Protein AF-A0A1W9TMU2-F1 (afdb_monomer)

pLDDT: mean 89.93, std 14.54, range [28.91, 98.44]

Solvent-accessible surface area (backbone atoms only — not comparable to full-atom values): 7957 Å² total; per-residue (Å²): 131,85,80,81,81,82,83,82,84,51,67,64,59,52,38,50,50,49,39,50,51,53,52,52,53,51,52,53,57,48,41,75,75,45,75,82,67,88,54,62,64,60,50,39,75,73,44,52,55,61,49,29,52,52,39,16,55,74,58,38,66,86,50,68,71,58,38,54,51,50,43,73,77,45,36,71,60,17,49,50,32,28,57,73,68,62,82,70,87,71,86,53,96,55,37,72,49,53,17,47,24,35,33,41,29,48,57,32,50,56,48,51,54,51,52,42,52,55,50,52,54,53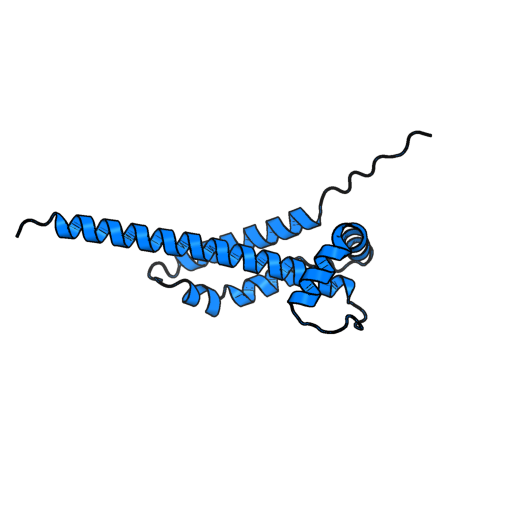,53,52,55,52,51,52,54,53,51,56,55,56,74,67,59,85,128

Nearest PDB structures (foldseek):
  6zdw-assembly1_AAA  TM=2.358E-01  e=2.771E+00  Mucor lusitanicus
  8bcy-assembly1_B  TM=2.850E-01  e=6.564E+00  Bos taurus
  8tsb-assembly1_B  TM=2.126E-01  e=6.219E+00  Homo sapiens

Structure (mmCIF, N/CA/C/O backbone):
data_AF-A0A1W9TMU2-F1
#
_entry.id   AF-A0A1W9TMU2-F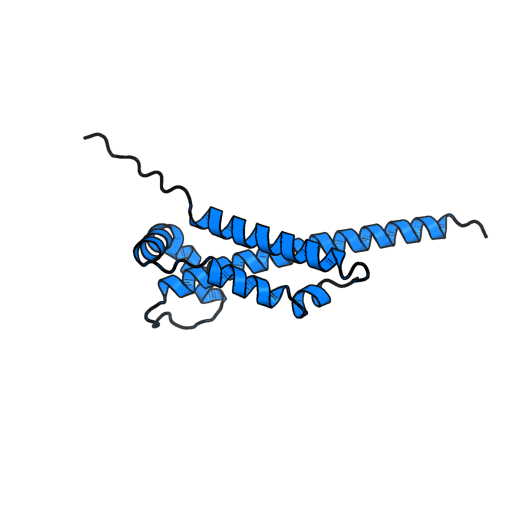1
#
loop_
_atom_site.group_PDB
_atom_site.id
_atom_site.type_symbol
_atom_site.label_atom_id
_atom_site.label_alt_id
_atom_site.label_comp_id
_atom_site.label_asym_id
_atom_site.label_entity_id
_atom_site.label_seq_id
_atom_site.pdbx_PDB_ins_code
_atom_site.Cartn_x
_atom_site.Cartn_y
_atom_site.Cartn_z
_atom_site.occupancy
_atom_site.B_iso_or_equiv
_atom_site.auth_seq_id
_atom_site.auth_comp_id
_atom_site.auth_asym_id
_atom_site.auth_atom_id
_atom_site.pdbx_PDB_model_num
ATOM 1 N N . MET A 1 1 ? -17.664 27.106 30.951 1.00 35.00 1 MET A N 1
ATOM 2 C CA . MET A 1 1 ? -16.742 25.973 30.725 1.00 35.00 1 MET A CA 1
ATOM 3 C C . MET A 1 1 ? -16.199 26.105 29.322 1.00 35.00 1 MET A C 1
ATOM 5 O O . MET A 1 1 ? -16.986 26.082 28.386 1.00 35.00 1 MET A O 1
ATOM 9 N N . ILE A 1 2 ? -14.893 26.310 29.179 1.00 28.91 2 ILE A N 1
ATOM 10 C CA . ILE A 1 2 ? -14.242 26.232 27.871 1.00 28.91 2 ILE A CA 1
ATOM 11 C C . ILE A 1 2 ? -14.212 24.746 27.510 1.00 28.91 2 ILE A C 1
ATOM 13 O O . ILE A 1 2 ? -13.680 23.943 28.279 1.00 28.91 2 ILE A O 1
ATOM 17 N N . LYS A 1 3 ? -14.864 24.369 26.403 1.00 36.00 3 LYS A N 1
ATOM 18 C CA . LYS A 1 3 ? -14.739 23.021 25.842 1.00 36.00 3 LYS A CA 1
ATOM 19 C C . LYS A 1 3 ? -13.261 22.817 25.507 1.00 36.00 3 LYS A C 1
ATOM 21 O O . LYS A 1 3 ? -12.678 23.656 24.828 1.00 36.00 3 LYS A O 1
ATOM 26 N N . ARG A 1 4 ? -12.649 21.749 26.017 1.00 30.16 4 ARG A N 1
ATOM 27 C CA . ARG A 1 4 ? -11.323 21.332 25.551 1.00 30.16 4 ARG A CA 1
ATOM 28 C C . ARG A 1 4 ? -11.482 20.841 24.111 1.00 30.16 4 ARG A C 1
ATOM 30 O O . ARG A 1 4 ? -12.329 19.988 23.864 1.00 30.16 4 ARG A O 1
ATOM 37 N N . GLN A 1 5 ? -10.724 21.422 23.191 1.00 46.38 5 GLN A N 1
ATOM 38 C CA . GLN A 1 5 ? -10.582 20.943 21.821 1.00 46.38 5 GLN A CA 1
ATOM 39 C C . GLN A 1 5 ? -9.635 19.742 21.878 1.00 46.38 5 GLN A C 1
ATOM 41 O O . GLN A 1 5 ? -8.544 19.860 22.433 1.00 46.38 5 GLN A O 1
ATOM 46 N N . ILE A 1 6 ? -10.095 18.574 21.436 1.00 39.72 6 ILE A N 1
ATOM 47 C CA . ILE A 1 6 ? -9.216 17.419 21.270 1.00 39.72 6 ILE A CA 1
ATOM 48 C C . ILE A 1 6 ? -8.654 17.530 19.855 1.00 39.72 6 ILE A C 1
ATOM 50 O O . ILE A 1 6 ? -9.419 17.471 18.897 1.00 39.72 6 ILE A O 1
ATOM 54 N N . GLU A 1 7 ? -7.347 17.735 19.736 1.00 47.41 7 GLU A N 1
ATOM 55 C CA . GLU A 1 7 ? -6.604 17.523 18.493 1.00 47.41 7 GLU A CA 1
ATOM 56 C C . GLU A 1 7 ? -6.037 16.104 18.587 1.00 47.41 7 GLU A C 1
ATOM 58 O O . GLU A 1 7 ? -5.082 15.849 19.318 1.00 47.41 7 GLU A O 1
ATOM 63 N N . ILE A 1 8 ? -6.736 15.150 17.969 1.00 49.91 8 ILE A N 1
ATOM 64 C CA . ILE A 1 8 ? -6.265 13.773 17.799 1.00 49.91 8 ILE A CA 1
ATOM 65 C C . ILE A 1 8 ? -5.472 13.795 16.496 1.00 49.91 8 ILE A C 1
ATOM 67 O O . ILE A 1 8 ? -6.044 13.595 15.431 1.00 49.91 8 ILE A O 1
ATOM 71 N N . GLU A 1 9 ? -4.200 14.178 16.549 1.00 48.25 9 GLU A N 1
ATOM 72 C CA . GLU A 1 9 ? -3.340 14.170 15.363 1.00 48.25 9 GLU A CA 1
ATOM 73 C C . GLU A 1 9 ? -3.006 12.713 14.989 1.00 48.25 9 GLU A C 1
ATOM 75 O O . GLU A 1 9 ? -2.040 12.127 15.459 1.00 48.25 9 GLU A O 1
ATOM 80 N N . ASP A 1 10 ? -3.924 12.108 14.237 1.00 53.78 10 ASP A N 1
ATOM 81 C CA . ASP A 1 10 ? -3.679 11.312 13.032 1.00 53.78 10 ASP A CA 1
ATOM 82 C C . ASP A 1 10 ? -2.613 10.196 13.054 1.00 53.78 10 ASP A C 1
ATOM 84 O O . ASP A 1 10 ? -1.843 10.033 12.105 1.00 53.78 10 ASP A O 1
ATOM 88 N N . ASP A 1 11 ? -2.629 9.327 14.071 1.00 79.00 11 ASP A N 1
ATOM 89 C CA . ASP A 1 11 ? -1.781 8.124 14.052 1.00 79.00 11 ASP A CA 1
ATOM 90 C C . ASP A 1 11 ? -2.116 7.184 12.878 1.00 79.00 11 ASP A C 1
ATOM 92 O O . ASP A 1 11 ? -1.256 6.421 12.445 1.00 79.00 11 ASP A O 1
ATOM 96 N N . LEU A 1 12 ? -3.328 7.265 12.313 1.00 89.69 12 LEU A N 1
ATOM 97 C CA . LEU A 1 12 ? -3.684 6.543 11.092 1.00 89.69 12 LEU A CA 1
ATOM 98 C C . LEU A 1 12 ? -2.906 7.045 9.872 1.00 89.69 12 LEU A C 1
ATOM 100 O O . LEU A 1 12 ? -2.366 6.234 9.123 1.00 89.69 12 LEU A O 1
ATOM 104 N N . GLN A 1 13 ? -2.855 8.362 9.649 1.00 91.06 13 GLN A N 1
ATOM 105 C CA . GLN A 1 13 ? -2.173 8.917 8.475 1.00 91.06 13 GLN A CA 1
ATOM 106 C C . GLN A 1 13 ? -0.668 8.700 8.551 1.00 91.06 13 GLN A C 1
ATOM 108 O O . GLN A 1 13 ? -0.054 8.382 7.533 1.00 91.06 13 GLN A O 1
ATOM 113 N N . ASP A 1 14 ? -0.086 8.797 9.747 1.00 90.25 14 ASP A N 1
ATOM 114 C CA . ASP A 1 14 ? 1.320 8.458 9.954 1.00 90.25 14 ASP A CA 1
ATOM 115 C C . ASP A 1 14 ? 1.583 6.974 9.659 1.00 90.25 14 ASP A C 1
ATOM 117 O O . ASP A 1 14 ? 2.499 6.667 8.900 1.00 90.25 14 ASP A O 1
ATOM 121 N N . ARG A 1 15 ? 0.721 6.053 10.121 1.00 92.75 15 ARG A N 1
ATOM 122 C CA . ARG A 1 15 ? 0.824 4.620 9.774 1.00 92.75 15 ARG A CA 1
ATOM 123 C C . ARG A 1 15 ? 0.755 4.378 8.268 1.00 92.75 15 ARG A C 1
ATOM 125 O O . ARG A 1 15 ? 1.585 3.655 7.729 1.00 92.75 15 ARG A O 1
ATOM 132 N N . ILE A 1 16 ? -0.205 4.989 7.570 1.00 95.69 16 ILE A N 1
ATOM 133 C CA . ILE A 1 16 ? -0.320 4.861 6.106 1.00 95.69 16 ILE A CA 1
ATOM 134 C C . ILE A 1 16 ? 0.945 5.394 5.431 1.00 95.69 16 ILE A C 1
ATOM 136 O O . ILE A 1 16 ? 1.471 4.780 4.503 1.00 95.69 16 ILE A O 1
ATOM 140 N N . LYS A 1 17 ? 1.432 6.552 5.877 1.00 94.62 17 LYS A N 1
ATOM 141 C CA . LYS A 1 17 ? 2.629 7.180 5.328 1.00 94.62 17 LYS A CA 1
ATOM 142 C C . LYS A 1 17 ? 3.861 6.303 5.524 1.00 94.62 17 LYS A C 1
ATOM 144 O O . LYS A 1 17 ? 4.649 6.196 4.586 1.00 94.62 17 LYS A O 1
ATOM 149 N N . ASP A 1 18 ? 4.004 5.674 6.684 1.00 91.12 18 ASP A N 1
ATOM 150 C CA . ASP A 1 18 ? 5.102 4.758 6.981 1.00 91.12 18 ASP A CA 1
ATOM 151 C C . ASP A 1 18 ? 5.031 3.513 6.083 1.00 91.12 18 ASP A C 1
ATOM 153 O O . ASP A 1 18 ? 6.012 3.214 5.402 1.00 91.12 18 ASP A O 1
ATOM 157 N N . VAL A 1 19 ? 3.851 2.887 5.934 1.00 95.38 19 VAL A N 1
ATOM 158 C CA . VAL A 1 19 ? 3.633 1.777 4.978 1.00 95.38 19 VAL A CA 1
ATOM 159 C C . VAL A 1 19 ? 4.062 2.178 3.564 1.00 95.38 19 VAL A C 1
ATOM 161 O O . VAL A 1 19 ? 4.836 1.469 2.920 1.00 95.38 19 VAL A O 1
ATOM 164 N N . LYS A 1 20 ? 3.608 3.338 3.071 1.00 97.69 20 LYS A N 1
ATOM 165 C CA . LYS A 1 20 ? 3.970 3.819 1.727 1.00 97.69 20 LYS A CA 1
ATOM 166 C C . LYS A 1 20 ? 5.466 4.105 1.608 1.00 97.69 20 LYS A C 1
ATOM 168 O O . LYS A 1 20 ? 6.083 3.782 0.594 1.00 97.69 20 LYS A O 1
ATOM 173 N N . TYR A 1 21 ? 6.064 4.719 2.625 1.00 96.62 21 TYR A N 1
ATOM 174 C CA . TYR A 1 21 ? 7.484 5.040 2.622 1.00 96.62 21 TYR A CA 1
ATOM 175 C C . TYR A 1 21 ? 8.340 3.773 2.566 1.00 96.62 21 TYR A C 1
ATOM 177 O O . TYR A 1 21 ? 9.213 3.673 1.703 1.00 96.62 21 TYR A O 1
ATOM 185 N N . GLU A 1 22 ? 8.064 2.798 3.430 1.00 96.56 22 GLU A N 1
ATOM 186 C CA . GLU A 1 22 ? 8.810 1.542 3.485 1.00 96.56 22 GLU A CA 1
ATOM 187 C C . GLU A 1 22 ? 8.619 0.704 2.218 1.00 96.56 22 GLU A C 1
ATOM 189 O O . GLU A 1 22 ? 9.602 0.185 1.684 1.00 96.56 22 GLU A O 1
ATOM 194 N N . LEU A 1 23 ? 7.401 0.656 1.663 1.00 97.69 23 LEU A N 1
ATOM 195 C CA . LEU A 1 23 ? 7.140 -0.020 0.390 1.00 97.69 23 LEU A CA 1
ATOM 196 C C . LEU A 1 23 ? 7.947 0.600 -0.758 1.00 97.69 23 LEU A C 1
ATOM 198 O O . LEU A 1 23 ? 8.587 -0.104 -1.538 1.00 97.69 23 LEU A O 1
ATOM 202 N N . LYS A 1 24 ? 7.974 1.935 -0.835 1.00 97.88 24 LYS A N 1
ATOM 203 C CA . LYS A 1 24 ? 8.749 2.669 -1.843 1.00 97.88 24 LYS A CA 1
ATOM 204 C C . LYS A 1 24 ? 10.251 2.409 -1.700 1.00 97.88 24 LYS A C 1
ATOM 206 O O . LYS A 1 24 ? 10.925 2.178 -2.702 1.00 97.88 24 LYS A O 1
ATOM 211 N N . GLU A 1 25 ? 10.795 2.456 -0.483 1.00 98.06 25 GLU A N 1
ATOM 212 C CA . GLU A 1 25 ? 12.219 2.168 -0.258 1.00 98.06 25 GLU A CA 1
ATOM 213 C C . GLU A 1 25 ? 12.558 0.712 -0.618 1.00 98.06 25 GLU A C 1
ATOM 215 O O . GLU A 1 25 ? 13.577 0.466 -1.266 1.00 98.06 25 GLU A O 1
ATOM 220 N N . ASN A 1 26 ? 11.681 -0.243 -0.287 1.00 97.50 26 ASN A N 1
ATOM 221 C CA . ASN A 1 26 ? 11.827 -1.641 -0.690 1.00 97.50 26 ASN A CA 1
ATOM 222 C C . ASN A 1 26 ? 11.873 -1.790 -2.221 1.00 97.50 26 ASN A C 1
ATOM 224 O O . ASN A 1 26 ? 12.795 -2.418 -2.747 1.00 97.50 26 ASN A O 1
ATOM 228 N N . PHE A 1 27 ? 10.940 -1.159 -2.937 1.00 97.31 27 PHE A N 1
ATOM 229 C CA . PHE A 1 27 ? 10.903 -1.194 -4.397 1.00 97.31 27 PHE A CA 1
ATOM 230 C C . PHE A 1 27 ? 12.164 -0.580 -5.027 1.00 97.31 27 PHE A C 1
ATOM 232 O O . PHE A 1 27 ? 12.772 -1.174 -5.919 1.00 97.31 27 PHE A O 1
ATOM 239 N N . ILE A 1 28 ? 12.631 0.566 -4.519 1.00 96.69 28 ILE A N 1
ATOM 240 C CA . ILE A 1 28 ? 13.879 1.200 -4.977 1.00 96.69 28 ILE A CA 1
ATOM 241 C C . ILE A 1 28 ? 15.080 0.265 -4.775 1.00 96.69 28 ILE A C 1
ATOM 243 O O . ILE A 1 28 ? 15.918 0.122 -5.669 1.00 96.69 28 ILE A O 1
ATOM 247 N N . GLU A 1 29 ? 15.191 -0.375 -3.611 1.00 96.75 29 GLU A N 1
ATOM 248 C CA . GLU A 1 29 ? 16.268 -1.330 -3.332 1.00 96.75 29 GLU A CA 1
ATOM 249 C C . GLU A 1 29 ? 16.193 -2.577 -4.219 1.00 96.75 29 GLU A C 1
ATOM 251 O O . GLU A 1 29 ? 17.235 -3.116 -4.610 1.00 96.75 29 GLU A O 1
ATOM 256 N N . TYR A 1 30 ? 14.986 -3.016 -4.579 1.00 96.44 30 TYR A N 1
ATOM 257 C CA . TYR A 1 30 ? 14.787 -4.099 -5.534 1.00 96.44 30 TYR A CA 1
ATOM 258 C C . TYR A 1 30 ? 15.278 -3.709 -6.934 1.00 96.44 30 TYR A C 1
ATOM 260 O O . TYR A 1 30 ? 16.074 -4.443 -7.524 1.00 9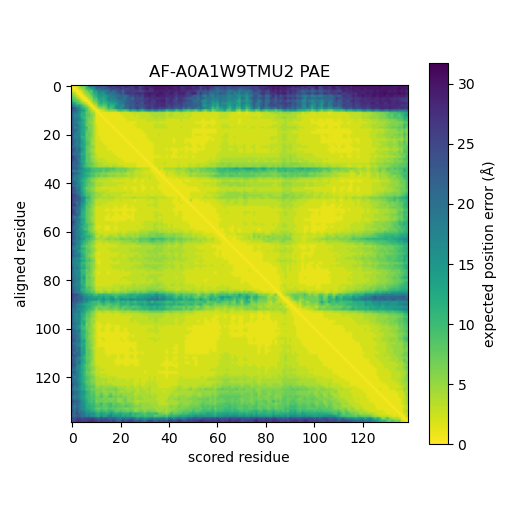6.44 30 TYR A O 1
ATOM 268 N N . LEU A 1 31 ? 14.891 -2.530 -7.436 1.00 95.00 31 LEU A N 1
ATOM 269 C CA . LEU A 1 31 ? 15.314 -2.024 -8.749 1.00 95.00 31 LEU A CA 1
ATOM 270 C C . LEU A 1 31 ? 16.835 -1.877 -8.859 1.00 95.00 31 LEU A C 1
ATOM 272 O O . LEU A 1 31 ? 17.425 -2.239 -9.873 1.00 95.00 31 LEU A O 1
ATOM 276 N N . LYS A 1 32 ? 17.505 -1.408 -7.799 1.00 95.31 32 LYS A N 1
ATOM 277 C CA . LYS A 1 32 ? 18.977 -1.300 -7.776 1.00 95.31 32 LYS A CA 1
ATOM 278 C C . LYS A 1 32 ? 19.681 -2.645 -7.972 1.00 95.31 32 LYS A C 1
ATOM 280 O O . LYS A 1 32 ? 20.805 -2.672 -8.470 1.00 95.31 32 LYS A O 1
ATOM 285 N N . LYS A 1 33 ? 19.060 -3.746 -7.540 1.00 96.25 33 LYS A N 1
ATOM 286 C CA . LYS A 1 33 ? 19.620 -5.105 -7.618 1.00 96.25 33 LYS A CA 1
ATOM 287 C C . LYS A 1 33 ? 19.189 -5.853 -8.878 1.00 96.25 33 LYS A C 1
ATOM 289 O O . LYS A 1 33 ? 19.890 -6.776 -9.278 1.00 96.25 33 LYS A O 1
ATOM 294 N N . ASN A 1 34 ? 18.081 -5.439 -9.490 1.00 94.62 34 ASN A N 1
ATOM 295 C CA . ASN A 1 34 ? 17.467 -6.072 -10.654 1.00 94.62 34 ASN A CA 1
ATOM 296 C C . ASN A 1 34 ? 17.165 -4.999 -11.716 1.00 94.62 34 ASN A C 1
ATOM 298 O O . ASN A 1 34 ? 16.015 -4.730 -12.047 1.00 94.62 34 ASN A O 1
ATOM 302 N N . ALA A 1 35 ? 18.205 -4.316 -12.199 1.00 87.81 35 ALA A N 1
ATOM 303 C CA . ALA A 1 35 ? 18.056 -3.161 -13.092 1.00 87.81 35 ALA A CA 1
ATOM 304 C C . ALA A 1 35 ? 17.542 -3.519 -14.502 1.00 87.81 35 ALA A C 1
ATOM 306 O O . ALA A 1 35 ? 17.232 -2.630 -15.288 1.00 87.81 35 ALA A O 1
ATOM 307 N N . ASP A 1 36 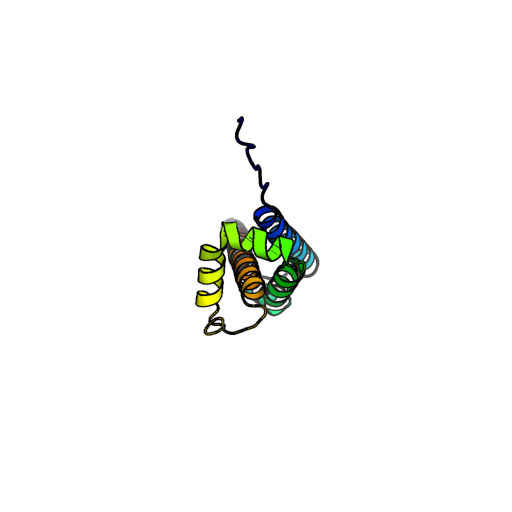? 17.496 -4.807 -14.833 1.00 89.88 36 ASP A N 1
ATOM 308 C CA . ASP A 1 36 ? 17.053 -5.364 -16.108 1.00 89.88 36 ASP A CA 1
ATOM 309 C C . ASP A 1 36 ? 15.587 -5.818 -16.105 1.00 89.88 36 ASP A C 1
ATOM 311 O O . ASP A 1 36 ? 15.110 -6.329 -17.122 1.00 89.88 36 ASP A O 1
ATOM 315 N N . ILE A 1 37 ? 14.856 -5.633 -14.998 1.00 93.44 37 ILE A N 1
ATOM 316 C CA . ILE A 1 37 ? 13.425 -5.937 -14.994 1.00 93.44 37 ILE A CA 1
ATOM 317 C C . ILE A 1 37 ? 12.688 -5.027 -15.977 1.00 93.44 37 ILE A C 1
ATOM 319 O O . ILE A 1 37 ? 12.967 -3.836 -16.101 1.00 93.44 37 ILE A O 1
ATOM 323 N N . THR A 1 38 ? 11.728 -5.613 -16.679 1.00 93.12 38 THR A N 1
ATOM 324 C CA . THR A 1 38 ? 10.908 -4.934 -17.696 1.00 93.12 38 THR A CA 1
ATOM 325 C C . THR A 1 38 ? 9.418 -5.081 -17.427 1.00 93.12 38 THR A C 1
ATOM 327 O O . THR A 1 38 ? 8.606 -4.529 -18.160 1.00 93.12 38 THR A O 1
ATOM 330 N N . ASP A 1 39 ? 9.075 -5.812 -16.371 1.00 94.88 39 ASP A N 1
ATOM 331 C CA . ASP A 1 39 ? 7.718 -6.155 -15.988 1.00 94.88 39 ASP A CA 1
ATOM 332 C C . ASP A 1 39 ? 7.597 -6.015 -14.469 1.00 94.88 39 ASP A C 1
ATOM 334 O O . ASP A 1 39 ? 8.407 -6.572 -13.715 1.00 94.88 39 ASP A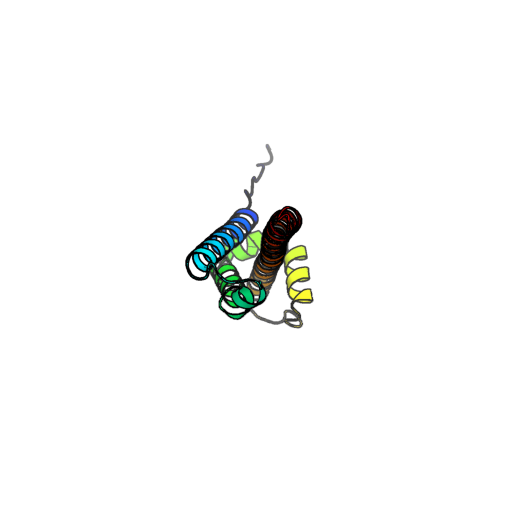 O 1
ATOM 338 N N . PHE A 1 40 ? 6.611 -5.236 -14.029 1.00 95.94 40 PHE A N 1
ATOM 339 C CA . PHE A 1 40 ? 6.355 -4.989 -12.618 1.00 95.94 40 PHE A CA 1
ATOM 340 C C . PHE A 1 40 ? 5.898 -6.257 -11.886 1.00 95.94 40 PHE A C 1
ATOM 342 O O . PHE A 1 40 ? 6.231 -6.433 -10.710 1.00 95.94 40 PHE A O 1
ATOM 349 N N . ASP A 1 41 ? 5.233 -7.187 -12.582 1.00 96.31 41 ASP A N 1
ATOM 350 C CA . ASP A 1 41 ? 4.744 -8.438 -11.993 1.00 96.31 41 ASP A CA 1
ATOM 351 C C . ASP A 1 41 ? 5.879 -9.276 -11.391 1.00 96.31 41 ASP A C 1
ATOM 353 O O . ASP A 1 41 ? 5.678 -10.008 -10.419 1.00 96.31 41 ASP A O 1
ATOM 357 N N . ILE A 1 42 ? 7.102 -9.132 -11.913 1.00 96.31 42 ILE A N 1
ATOM 358 C CA . ILE A 1 42 ? 8.293 -9.789 -11.365 1.00 96.31 42 ILE A CA 1
ATOM 359 C C . ILE A 1 42 ? 8.565 -9.300 -9.937 1.00 96.31 42 ILE A C 1
ATOM 361 O O . ILE A 1 42 ? 8.821 -10.114 -9.048 1.00 96.31 42 ILE A O 1
ATOM 365 N N . TYR A 1 43 ? 8.489 -7.987 -9.695 1.00 96.50 43 TYR A N 1
ATOM 366 C CA . TYR A 1 43 ? 8.623 -7.427 -8.350 1.00 96.50 43 TYR A CA 1
ATOM 367 C C . TYR A 1 43 ? 7.438 -7.826 -7.470 1.00 96.50 43 TYR A C 1
ATOM 369 O O . TYR A 1 43 ? 7.648 -8.292 -6.346 1.00 96.50 43 TYR A O 1
ATOM 377 N N . TYR A 1 44 ? 6.214 -7.693 -7.990 1.00 96.19 44 TYR A N 1
ATOM 378 C CA . TYR A 1 44 ? 4.988 -8.022 -7.265 1.00 96.19 44 TYR A CA 1
ATOM 379 C C . TYR A 1 44 ? 5.020 -9.451 -6.706 1.00 96.19 44 TYR A C 1
ATOM 381 O O . TYR A 1 44 ? 4.811 -9.652 -5.509 1.00 96.19 44 TYR A O 1
ATOM 389 N N . GLN A 1 45 ? 5.350 -10.434 -7.551 1.00 95.88 45 GLN A N 1
ATOM 390 C CA . GLN A 1 45 ? 5.396 -11.851 -7.180 1.00 95.88 45 GLN A CA 1
ATOM 391 C C . GLN A 1 45 ? 6.606 -12.214 -6.319 1.00 95.88 45 GLN A C 1
ATOM 393 O O . GLN A 1 45 ? 6.530 -13.143 -5.519 1.00 95.88 45 GLN A O 1
ATOM 398 N N . ALA A 1 46 ? 7.740 -11.532 -6.503 1.00 94.38 46 ALA A N 1
ATOM 399 C CA . ALA A 1 46 ? 8.949 -11.845 -5.753 1.00 94.38 46 ALA A CA 1
ATOM 400 C C . ALA A 1 46 ? 8.912 -11.298 -4.323 1.00 94.38 46 ALA A C 1
ATOM 402 O O . ALA A 1 46 ? 9.467 -11.936 -3.429 1.00 94.38 46 ALA A O 1
ATOM 403 N N . GLN A 1 47 ? 8.367 -10.090 -4.132 1.00 94.25 47 GLN A N 1
ATOM 404 C CA . GLN A 1 47 ? 8.413 -9.374 -2.851 1.00 94.25 47 GLN A CA 1
ATOM 405 C C . GLN A 1 47 ? 7.219 -8.443 -2.619 1.00 94.25 47 GLN A C 1
ATOM 407 O O . GLN A 1 47 ? 6.766 -8.348 -1.484 1.00 94.25 47 GLN A O 1
ATOM 412 N N . GLY A 1 48 ? 6.723 -7.752 -3.654 1.00 93.62 48 GLY A N 1
ATOM 413 C CA . GLY A 1 48 ? 5.778 -6.636 -3.522 1.00 93.62 48 GLY A CA 1
ATOM 414 C C . GLY A 1 48 ? 4.463 -6.980 -2.813 1.00 93.62 48 GLY A C 1
ATOM 415 O O . GLY A 1 48 ? 3.981 -6.190 -2.006 1.00 93.62 48 GLY A O 1
ATOM 416 N N . CYS A 1 49 ? 3.895 -8.160 -3.066 1.00 95.19 49 CYS A N 1
ATOM 417 C CA . CYS A 1 49 ? 2.669 -8.596 -2.393 1.00 95.19 49 CYS A CA 1
ATOM 418 C C . CYS A 1 49 ? 2.903 -8.901 -0.902 1.00 95.19 49 CYS A C 1
ATOM 420 O O . CYS A 1 49 ? 2.214 -8.365 -0.033 1.00 95.19 49 CYS A O 1
ATOM 422 N N . ASP A 1 50 ? 3.917 -9.714 -0.602 1.00 96.12 50 ASP A N 1
ATOM 423 C CA . ASP A 1 50 ? 4.215 -10.145 0.766 1.00 96.12 50 ASP A CA 1
ATOM 424 C C . ASP A 1 50 ? 4.608 -8.957 1.653 1.00 96.12 50 ASP A C 1
ATOM 426 O O . ASP A 1 50 ? 4.121 -8.830 2.777 1.00 96.12 50 ASP A O 1
ATOM 430 N N . ILE A 1 51 ? 5.420 -8.031 1.128 1.00 96.38 51 ILE A N 1
ATOM 431 C CA . ILE A 1 51 ? 5.860 -6.858 1.889 1.00 96.38 51 ILE A CA 1
ATOM 432 C C . ILE A 1 51 ? 4.690 -5.930 2.242 1.00 96.38 51 ILE A C 1
ATOM 434 O O . ILE A 1 51 ? 4.690 -5.356 3.325 1.00 96.38 51 ILE A O 1
ATOM 438 N N . VAL A 1 52 ? 3.657 -5.806 1.395 1.00 97.69 52 VAL A N 1
ATOM 439 C CA . VAL A 1 52 ? 2.454 -5.025 1.740 1.00 97.69 52 VAL A CA 1
ATOM 440 C C . VAL A 1 52 ? 1.772 -5.613 2.971 1.00 97.69 52 VAL A C 1
ATOM 442 O O . VAL A 1 52 ? 1.429 -4.873 3.894 1.00 97.69 52 VAL A O 1
ATOM 445 N N . HIS A 1 53 ? 1.616 -6.936 3.020 1.00 96.88 53 HIS A N 1
ATOM 446 C CA . HIS A 1 53 ? 1.014 -7.602 4.170 1.00 96.88 53 HIS A CA 1
ATOM 447 C C . HIS A 1 53 ? 1.874 -7.473 5.434 1.00 96.88 53 HIS A C 1
ATOM 449 O O . HIS A 1 53 ? 1.326 -7.202 6.502 1.00 96.88 53 HIS A O 1
ATOM 455 N N . GLU A 1 54 ? 3.199 -7.614 5.329 1.00 97.19 54 GLU A N 1
ATOM 456 C CA . GLU A 1 54 ? 4.125 -7.438 6.459 1.00 97.19 54 GLU A CA 1
ATOM 457 C C . GLU A 1 54 ? 4.094 -6.006 7.016 1.00 97.19 54 GLU A C 1
ATOM 459 O O . GLU A 1 54 ? 4.046 -5.790 8.233 1.00 97.19 54 GLU A O 1
ATOM 464 N N . LEU A 1 55 ? 4.079 -5.008 6.131 1.00 95.75 55 LEU A N 1
ATOM 465 C CA . LEU A 1 55 ? 4.002 -3.602 6.519 1.00 95.75 55 LEU A CA 1
ATOM 466 C C . LEU A 1 55 ? 2.646 -3.271 7.151 1.00 95.75 55 LEU A C 1
ATOM 468 O O . LEU A 1 55 ? 2.602 -2.602 8.183 1.00 95.75 55 LEU A O 1
ATOM 472 N N . ALA A 1 56 ? 1.544 -3.774 6.593 1.00 96.25 56 ALA A N 1
ATOM 473 C CA . ALA A 1 56 ? 0.216 -3.589 7.172 1.00 96.25 56 ALA A CA 1
ATOM 474 C C . ALA A 1 56 ? 0.091 -4.233 8.563 1.00 96.25 56 ALA A C 1
ATOM 476 O O . ALA A 1 56 ? -0.427 -3.601 9.485 1.00 96.25 56 ALA A O 1
ATOM 477 N N . ASP A 1 57 ? 0.599 -5.455 8.745 1.00 94.00 57 ASP A N 1
ATOM 478 C CA . ASP A 1 57 ? 0.580 -6.154 10.037 1.00 94.00 57 ASP A CA 1
ATOM 479 C C . ASP A 1 57 ? 1.409 -5.404 11.088 1.00 94.00 57 ASP A C 1
ATOM 481 O O . ASP A 1 57 ? 0.907 -5.054 12.156 1.00 94.00 57 ASP A O 1
ATOM 485 N N . SER A 1 58 ? 2.650 -5.038 10.751 1.00 92.50 58 SER A N 1
ATOM 486 C CA . SER A 1 58 ? 3.530 -4.281 11.654 1.00 92.50 58 SER A CA 1
ATOM 487 C C . SER A 1 58 ? 3.000 -2.883 12.002 1.00 92.50 58 SER A C 1
ATOM 489 O O . SER A 1 58 ? 3.246 -2.375 13.102 1.00 92.50 58 SER A O 1
ATOM 491 N N . SER A 1 59 ? 2.227 -2.280 11.097 1.00 93.50 59 SER A N 1
ATOM 492 C CA . SER A 1 59 ? 1.603 -0.969 11.283 1.00 93.50 59 SER A CA 1
ATOM 493 C C . SER A 1 59 ? 0.249 -1.046 11.986 1.00 93.50 59 SER A C 1
ATOM 495 O O . SER A 1 59 ? -0.280 -0.013 12.408 1.00 93.50 59 SER A O 1
ATOM 497 N N . THR A 1 60 ? -0.312 -2.241 12.171 1.00 93.88 60 THR A N 1
ATOM 498 C CA . THR A 1 60 ? -1.569 -2.437 12.892 1.00 93.88 60 THR A CA 1
ATOM 499 C C . THR A 1 60 ? -1.332 -2.291 14.403 1.00 93.88 60 THR A C 1
ATOM 501 O O . THR A 1 60 ? -0.446 -2.928 14.976 1.00 93.88 60 THR A O 1
ATOM 504 N N . PRO A 1 61 ? -2.099 -1.444 15.111 1.00 91.88 61 PRO A N 1
ATOM 505 C CA . PRO A 1 61 ? -1.934 -1.255 16.548 1.00 91.88 61 PRO A CA 1
ATOM 506 C C . PRO A 1 61 ? -2.260 -2.535 17.330 1.00 91.88 61 PRO A C 1
ATOM 508 O O . PRO A 1 61 ? -3.230 -3.229 17.040 1.00 91.88 61 PRO A O 1
ATOM 511 N N . ILE A 1 62 ? -1.484 -2.802 18.384 1.00 89.00 62 ILE A N 1
ATOM 512 C CA 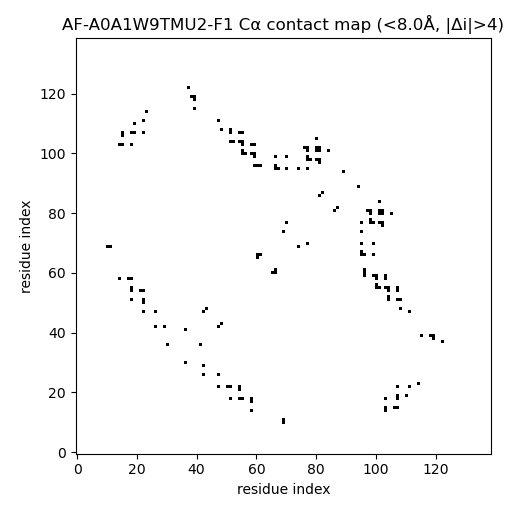. ILE A 1 62 ? -1.686 -3.953 19.288 1.00 89.00 62 ILE A CA 1
ATOM 513 C C . ILE A 1 62 ? -2.276 -3.567 20.651 1.00 89.00 62 ILE A C 1
ATOM 515 O O . ILE A 1 62 ? -2.695 -4.429 21.421 1.00 89.00 62 ILE A O 1
ATOM 519 N N . TYR A 1 63 ? -2.283 -2.275 20.989 1.00 87.31 63 TYR A N 1
ATOM 520 C CA . TYR A 1 63 ? -2.803 -1.797 22.267 1.00 87.31 63 TYR A CA 1
ATOM 521 C C . TYR A 1 63 ? -4.267 -1.377 22.126 1.00 87.31 63 TYR A C 1
ATOM 523 O O . TYR A 1 63 ? -4.595 -0.536 21.288 1.00 87.31 63 TYR A O 1
ATOM 531 N N . ASN A 1 64 ? -5.132 -1.923 22.987 1.00 87.06 64 ASN A N 1
ATOM 532 C CA . ASN A 1 64 ? -6.586 -1.723 22.924 1.00 87.06 64 ASN A CA 1
ATOM 533 C C . ASN A 1 64 ? -7.003 -0.249 22.894 1.00 87.06 64 ASN A C 1
ATOM 535 O O . ASN A 1 64 ? -7.924 0.103 22.175 1.00 87.06 64 ASN A O 1
ATOM 539 N N . ASN A 1 65 ? -6.317 0.627 23.630 1.00 88.38 65 ASN A N 1
ATOM 540 C CA . ASN A 1 65 ? -6.624 2.058 23.639 1.00 88.38 65 ASN A CA 1
ATOM 541 C C . ASN A 1 65 ? -6.410 2.725 22.269 1.00 88.38 65 ASN A C 1
ATOM 543 O O . ASN A 1 65 ? -7.180 3.611 21.910 1.00 88.38 65 ASN A O 1
ATOM 547 N N . ASN A 1 66 ? -5.388 2.306 21.517 1.00 88.00 66 ASN A N 1
ATOM 548 C CA . ASN A 1 66 ? -5.123 2.826 20.177 1.00 88.00 66 ASN A CA 1
ATOM 549 C C . ASN A 1 66 ? -6.119 2.238 19.175 1.00 88.00 66 ASN A C 1
ATOM 551 O O . ASN A 1 66 ? -6.683 2.982 18.383 1.00 88.00 66 ASN A O 1
ATOM 555 N N . ILE A 1 67 ? -6.384 0.928 19.263 1.00 92.56 67 ILE A N 1
ATOM 556 C CA . ILE A 1 67 ? -7.386 0.244 18.431 1.00 92.56 67 ILE A CA 1
ATOM 557 C C . ILE A 1 67 ? -8.759 0.901 18.613 1.00 92.56 67 ILE A C 1
ATOM 559 O O . ILE A 1 67 ? -9.395 1.285 17.639 1.00 92.56 67 ILE A O 1
ATOM 563 N N . ASP A 1 68 ? -9.206 1.077 19.858 1.00 92.31 68 ASP A N 1
ATOM 564 C CA . ASP A 1 68 ? -10.503 1.683 20.158 1.00 92.31 68 ASP A CA 1
ATOM 565 C C . ASP A 1 68 ? -10.566 3.154 19.732 1.00 92.31 68 ASP A C 1
ATOM 567 O O . ASP A 1 68 ? -11.616 3.605 19.280 1.00 92.31 68 ASP A O 1
ATOM 571 N N . GLY A 1 69 ? -9.461 3.896 19.863 1.00 91.88 69 GLY A N 1
ATOM 572 C CA . GLY A 1 69 ? -9.373 5.291 19.433 1.00 91.88 69 GLY A CA 1
ATOM 573 C C . GLY A 1 69 ? -9.482 5.443 17.918 1.00 91.88 69 GLY A C 1
ATOM 574 O O . GLY A 1 69 ? -10.310 6.214 17.441 1.00 91.88 69 GLY A O 1
ATOM 575 N N . LEU A 1 70 ? -8.697 4.663 17.174 1.00 92.00 70 LEU A N 1
ATOM 576 C CA . LEU A 1 70 ? -8.741 4.616 15.715 1.00 92.00 70 LEU A CA 1
ATOM 577 C C . LEU A 1 70 ? -10.114 4.184 15.216 1.00 92.00 70 LEU A C 1
ATOM 579 O O . LEU A 1 70 ? -10.711 4.863 14.390 1.00 92.00 70 LEU A O 1
ATOM 583 N N . TYR A 1 71 ? -10.643 3.090 15.758 1.00 93.25 71 TYR A N 1
ATOM 584 C CA . TYR A 1 71 ? -11.933 2.553 15.341 1.00 93.25 71 TYR A CA 1
ATOM 585 C C . TYR A 1 71 ? -13.094 3.501 15.686 1.00 93.25 71 TYR A C 1
ATOM 587 O O . TYR A 1 71 ? -14.091 3.549 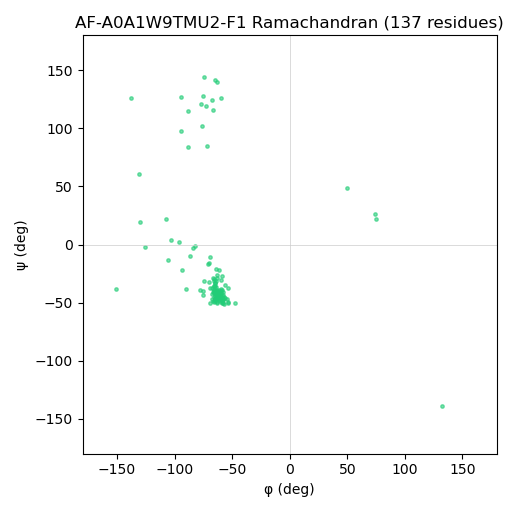14.979 1.00 93.25 71 TYR A O 1
ATOM 595 N N . TYR A 1 72 ? -12.979 4.298 16.753 1.00 92.88 72 TYR A N 1
ATOM 596 C CA . TYR A 1 72 ? -13.964 5.342 17.052 1.00 92.88 72 TYR A CA 1
ATOM 597 C C . TYR A 1 72 ? -13.980 6.463 15.999 1.00 92.88 72 TYR A C 1
ATOM 599 O O . TYR A 1 72 ? -15.028 7.068 15.779 1.00 92.88 72 TYR A O 1
ATOM 607 N N . LEU A 1 73 ? -12.834 6.765 15.384 1.00 92.88 73 LEU A N 1
ATOM 608 C CA . LEU A 1 73 ? -12.696 7.848 14.409 1.00 92.88 73 LEU A CA 1
ATOM 609 C C . LEU A 1 73 ? -12.956 7.408 12.969 1.00 92.88 73 LEU A C 1
ATOM 611 O O . LEU A 1 73 ? -13.548 8.178 12.222 1.00 92.88 73 LEU A O 1
ATOM 615 N N . TYR A 1 74 ? -12.516 6.200 12.617 1.00 94.50 74 TYR A N 1
ATOM 616 C CA . TYR A 1 74 ? -12.417 5.703 11.239 1.00 94.50 74 TYR A CA 1
ATOM 617 C C . TYR A 1 74 ? -13.072 4.322 11.056 1.00 94.50 74 TYR A C 1
ATOM 619 O O . TYR A 1 74 ? -12.722 3.554 10.162 1.00 94.50 74 TYR A O 1
ATOM 627 N N . GLY A 1 75 ? -13.959 3.940 11.980 1.00 94.81 75 GLY A N 1
ATOM 628 C CA . GLY A 1 75 ? -14.547 2.601 12.011 1.00 94.81 75 GLY A CA 1
ATOM 629 C C . GLY A 1 75 ? -15.310 2.252 10.736 1.00 94.81 75 GLY A C 1
ATOM 630 O O . GLY A 1 75 ? -15.191 1.127 10.265 1.00 94.81 75 GLY A O 1
ATOM 631 N N . ASP A 1 76 ? -16.034 3.209 10.152 1.00 96.31 76 ASP A N 1
ATOM 632 C CA . ASP A 1 76 ? -16.809 2.978 8.928 1.00 96.31 76 ASP A CA 1
ATOM 633 C C . ASP A 1 76 ? -15.886 2.617 7.749 1.00 96.31 76 ASP A C 1
ATOM 635 O O . ASP A 1 76 ? -16.156 1.656 7.028 1.00 96.31 76 ASP A O 1
ATOM 639 N N . GLU A 1 77 ? -14.760 3.322 7.592 1.00 96.56 77 GLU A N 1
ATOM 640 C CA . GLU A 1 77 ? -13.757 3.029 6.562 1.00 96.56 77 GLU A CA 1
ATOM 641 C C . GLU A 1 77 ? -13.070 1.675 6.790 1.00 96.56 77 GLU A C 1
ATOM 643 O O . GLU A 1 77 ? -12.803 0.933 5.843 1.00 96.56 77 GLU A O 1
ATOM 648 N N . PHE A 1 78 ? -12.799 1.321 8.048 1.00 96.69 78 PHE A N 1
ATOM 649 C CA . PHE A 1 78 ? -12.206 0.027 8.384 1.00 96.69 78 PHE A CA 1
ATOM 650 C C . PHE A 1 78 ? -13.155 -1.137 8.084 1.00 96.69 78 PHE A C 1
ATOM 652 O O . PHE A 1 78 ? -12.719 -2.170 7.569 1.00 96.69 78 PHE A O 1
ATOM 659 N N . GLU A 1 79 ? -14.447 -0.980 8.377 1.00 96.56 79 GLU A N 1
ATOM 660 C CA . GLU A 1 79 ? -15.462 -1.979 8.042 1.00 96.56 79 GLU A CA 1
ATOM 661 C C . GLU A 1 79 ? -15.627 -2.140 6.532 1.00 96.56 79 GLU A C 1
ATOM 663 O O . GLU A 1 79 ? -15.773 -3.260 6.041 1.00 96.56 79 GLU A O 1
ATOM 668 N N . GLU A 1 80 ? -15.590 -1.047 5.770 1.00 96.25 80 GLU A N 1
ATOM 669 C CA . GLU A 1 80 ? -15.635 -1.113 4.308 1.00 96.25 80 GLU A CA 1
ATOM 670 C C . GLU A 1 80 ? -14.463 -1.936 3.758 1.00 96.25 80 GLU A C 1
ATOM 672 O O . GLU A 1 80 ? -14.689 -2.914 3.037 1.00 96.25 80 GLU A O 1
ATOM 677 N N . ALA A 1 81 ? -13.235 -1.628 4.187 1.00 96.31 81 ALA A N 1
ATOM 678 C CA . ALA A 1 81 ? -12.042 -2.365 3.776 1.00 96.31 81 ALA A CA 1
ATOM 679 C C . ALA A 1 81 ? -12.104 -3.852 4.167 1.00 96.31 81 ALA A C 1
ATOM 681 O O . ALA A 1 81 ? -11.766 -4.728 3.369 1.00 96.31 81 ALA A O 1
ATOM 682 N N . TYR A 1 82 ? -12.581 -4.168 5.374 1.00 96.69 82 TYR A N 1
ATOM 683 C CA . TYR A 1 82 ? -12.771 -5.551 5.821 1.00 96.69 82 TYR A CA 1
ATOM 684 C C . TYR A 1 82 ? -13.781 -6.314 4.954 1.00 96.69 82 TYR A C 1
ATOM 686 O O . TYR A 1 82 ? -13.524 -7.447 4.531 1.00 96.69 82 TYR A O 1
ATOM 694 N N . ASN A 1 83 ? -14.923 -5.690 4.659 1.00 94.75 83 ASN A N 1
ATOM 695 C CA . ASN A 1 83 ? -15.965 -6.288 3.829 1.00 94.75 83 ASN A CA 1
ATOM 696 C C . ASN A 1 83 ? -15.476 -6.518 2.395 1.00 94.75 83 ASN A C 1
ATOM 698 O O . ASN A 1 83 ? -15.740 -7.575 1.818 1.00 94.75 83 ASN A O 1
ATOM 702 N N . MET A 1 84 ? -14.725 -5.566 1.834 1.00 94.25 84 MET A N 1
ATOM 703 C CA . MET A 1 84 ? -14.110 -5.696 0.511 1.00 94.25 84 MET A CA 1
ATOM 704 C C . MET A 1 84 ? -13.047 -6.796 0.465 1.00 94.25 84 MET A C 1
ATOM 706 O O . MET A 1 84 ? -12.956 -7.515 -0.529 1.00 94.25 84 MET A O 1
ATOM 710 N N . ALA A 1 85 ? -12.291 -6.978 1.549 1.00 92.75 85 ALA A N 1
ATOM 711 C CA . ALA A 1 85 ? -11.315 -8.055 1.674 1.00 92.75 85 ALA A CA 1
ATOM 712 C C . ALA A 1 85 ? -11.959 -9.452 1.806 1.00 92.75 85 ALA A C 1
ATOM 714 O O . ALA A 1 85 ? -11.292 -10.463 1.586 1.00 92.75 85 ALA A O 1
ATOM 715 N N . GLY A 1 86 ? -13.257 -9.534 2.124 1.00 90.50 86 GLY A N 1
ATOM 716 C CA . GLY A 1 86 ? -14.014 -10.788 2.122 1.00 90.50 86 GLY A CA 1
ATOM 717 C C . GLY A 1 86 ? -13.707 -11.720 3.299 1.00 90.50 86 GLY A C 1
ATOM 718 O O . GLY A 1 86 ? -13.889 -12.932 3.176 1.00 90.50 86 GLY A O 1
ATOM 719 N N . PHE A 1 87 ? -13.254 -11.178 4.436 1.00 80.38 87 PHE A N 1
ATOM 720 C CA . PHE A 1 87 ? -12.862 -11.965 5.616 1.00 80.38 87 PHE A CA 1
ATOM 721 C C . PHE A 1 87 ? -14.031 -12.616 6.376 1.00 80.38 87 PHE A C 1
ATOM 723 O O . PHE A 1 87 ? -13.804 -13.572 7.120 1.00 80.38 87 PHE A O 1
ATOM 730 N N . GLY A 1 88 ? -15.277 -12.181 6.156 1.00 76.81 88 GLY A N 1
ATOM 731 C CA . GLY A 1 88 ? -16.463 -12.856 6.686 1.00 76.81 88 GLY A CA 1
ATOM 732 C C . GLY A 1 88 ? -17.456 -11.920 7.366 1.00 76.81 88 GLY A C 1
ATOM 733 O O . GLY A 1 88 ? -17.774 -10.862 6.836 1.00 76.81 88 GLY A O 1
ATOM 734 N N . CYS A 1 89 ? -18.013 -12.359 8.500 1.00 79.81 89 CYS A N 1
ATOM 735 C CA . CYS A 1 89 ? -19.138 -11.701 9.177 1.00 79.81 89 CYS A CA 1
ATOM 736 C C . CYS A 1 89 ? -18.751 -10.874 10.419 1.00 79.81 89 CYS A C 1
ATOM 738 O O . CYS A 1 89 ? -19.651 -10.372 11.085 1.00 79.81 89 CYS A O 1
ATOM 740 N N . GLY A 1 90 ? -17.457 -10.740 10.740 1.00 84.00 90 GLY A N 1
ATOM 741 C CA . GLY A 1 90 ? -16.986 -9.918 11.863 1.00 84.00 90 GLY A CA 1
ATOM 742 C C . GLY A 1 90 ? -17.209 -10.507 13.262 1.00 84.00 90 GLY A C 1
ATOM 743 O O . GLY A 1 90 ? -17.241 -9.775 14.249 1.00 84.00 90 GLY A O 1
ATOM 744 N N . ASP A 1 91 ? -17.380 -11.828 13.374 1.00 87.06 91 ASP A N 1
ATOM 745 C CA . ASP A 1 91 ? -17.634 -12.512 14.653 1.00 87.06 91 ASP A CA 1
ATOM 746 C C . ASP A 1 91 ? -16.346 -12.801 15.459 1.00 87.06 91 ASP A C 1
ATOM 748 O O . ASP A 1 91 ? -16.388 -13.388 16.546 1.00 87.06 91 ASP A O 1
ATOM 752 N N . GLU A 1 92 ? -15.175 -12.437 14.935 1.00 88.81 92 GLU A N 1
ATOM 753 C CA . GLU A 1 92 ? -13.889 -12.656 15.585 1.00 88.81 92 GLU A CA 1
ATOM 754 C C . GLU A 1 92 ? -13.625 -11.703 16.764 1.00 88.81 92 GLU A C 1
ATOM 756 O O . GLU A 1 92 ? -13.933 -10.513 16.753 1.00 88.81 92 GLU A O 1
ATOM 761 N N . ASN A 1 93 ? -12.965 -12.216 17.807 1.00 88.31 93 ASN A N 1
ATOM 762 C CA . ASN A 1 93 ? -12.702 -11.446 19.031 1.00 88.31 93 ASN A CA 1
ATOM 763 C C . ASN A 1 93 ? -11.788 -10.224 18.814 1.00 88.31 93 ASN A C 1
ATOM 765 O O . ASN A 1 93 ? -11.771 -9.319 19.645 1.00 88.31 93 ASN A O 1
ATOM 769 N N . ASN A 1 94 ? -11.002 -10.216 17.737 1.00 91.44 94 ASN A N 1
ATOM 770 C CA . ASN A 1 94 ? -10.078 -9.147 17.366 1.00 91.44 94 ASN A CA 1
ATOM 771 C C . ASN A 1 94 ? -10.567 -8.336 16.156 1.00 91.44 94 ASN A C 1
ATOM 773 O O . ASN A 1 94 ? -9.756 -7.674 15.517 1.00 91.44 94 ASN A O 1
ATOM 777 N N . HIS A 1 95 ? -11.870 -8.353 15.863 1.00 94.75 95 HIS A N 1
ATOM 778 C CA . HIS A 1 95 ? -12.458 -7.760 14.660 1.00 94.75 95 HIS A CA 1
ATOM 779 C C . HIS A 1 95 ? -11.967 -6.335 14.364 1.00 94.75 95 HIS A C 1
ATOM 781 O O . HIS A 1 95 ? -11.415 -6.090 13.299 1.00 94.75 95 HIS A O 1
ATOM 787 N N . LYS A 1 96 ? -12.012 -5.426 15.352 1.00 95.31 96 LYS A N 1
ATOM 788 C CA . LYS A 1 96 ? -11.511 -4.043 15.200 1.00 95.31 96 LYS A CA 1
ATOM 789 C C . LYS A 1 96 ? -10.050 -3.951 14.760 1.00 95.31 96 LYS A C 1
ATOM 791 O O . LYS A 1 96 ? -9.657 -3.007 14.094 1.00 95.31 96 LYS A O 1
ATOM 796 N N . GLN A 1 97 ? -9.216 -4.882 15.212 1.00 95.12 97 GLN A N 1
ATOM 797 C CA . GLN A 1 97 ? -7.810 -4.913 14.829 1.00 95.12 97 GLN A CA 1
ATOM 798 C C . GLN A 1 97 ? -7.659 -5.434 13.397 1.00 95.12 97 GLN A C 1
ATOM 800 O O . GLN A 1 97 ? -6.864 -4.898 12.631 1.00 95.12 97 GLN A O 1
ATOM 805 N N . VAL A 1 98 ? -8.441 -6.454 13.035 1.00 95.69 98 VAL A N 1
ATOM 806 C CA . VAL A 1 98 ? -8.443 -7.035 11.687 1.00 95.69 98 VAL A CA 1
ATOM 807 C C . VAL A 1 98 ? -8.940 -6.020 10.661 1.00 95.69 98 VAL A C 1
ATOM 809 O O . VAL A 1 98 ? -8.341 -5.898 9.600 1.00 95.69 98 VAL A O 1
ATOM 812 N N . THR A 1 99 ? -9.970 -5.239 10.978 1.00 96.88 99 THR A N 1
ATOM 813 C CA . THR A 1 99 ? -10.499 -4.208 10.075 1.00 96.88 99 THR A CA 1
ATOM 814 C C . THR A 1 99 ? -9.480 -3.087 9.833 1.00 96.88 99 THR A C 1
ATOM 816 O O . THR A 1 99 ? -9.275 -2.684 8.688 1.00 96.88 99 THR A O 1
ATOM 819 N N . ILE A 1 100 ? -8.737 -2.663 10.868 1.00 96.44 100 ILE A N 1
ATOM 820 C CA . ILE A 1 100 ? -7.601 -1.730 10.720 1.00 96.44 100 ILE A CA 1
ATOM 821 C C . ILE A 1 100 ? -6.508 -2.323 9.819 1.00 96.44 100 ILE A C 1
ATOM 823 O O . ILE A 1 100 ? -6.005 -1.632 8.932 1.00 96.44 100 ILE A O 1
ATOM 827 N N . TYR A 1 101 ? -6.149 -3.594 10.020 1.00 96.62 101 TYR A N 1
ATOM 828 C CA . TYR A 1 101 ? -5.186 -4.291 9.165 1.00 96.62 101 TYR A CA 1
ATOM 829 C C . TYR A 1 101 ? -5.639 -4.317 7.701 1.00 96.62 101 TYR A C 1
ATOM 831 O O . TYR A 1 101 ? -4.858 -3.971 6.814 1.00 96.62 101 TYR A O 1
ATOM 839 N N . CYS A 1 102 ? -6.899 -4.685 7.443 1.00 97.44 102 CYS A N 1
ATOM 840 C CA . CYS A 1 102 ? -7.465 -4.724 6.096 1.00 97.44 102 CYS A CA 1
ATOM 841 C C . CYS A 1 102 ? -7.352 -3.359 5.416 1.00 97.44 102 CYS A C 1
ATOM 843 O O . CYS A 1 102 ? -6.902 -3.283 4.276 1.00 97.44 102 CYS A O 1
ATOM 845 N N . TYR A 1 103 ? -7.680 -2.289 6.139 1.00 97.88 103 TYR A N 1
ATOM 846 C CA . TYR A 1 103 ? -7.567 -0.929 5.630 1.00 97.88 103 TYR A CA 1
ATOM 847 C C . TYR A 1 103 ? -6.114 -0.531 5.325 1.00 97.88 103 TYR A C 1
ATOM 849 O O . TYR A 1 103 ? -5.823 -0.009 4.251 1.00 97.88 103 TYR A O 1
ATOM 857 N N . LEU A 1 104 ? -5.163 -0.817 6.220 1.00 97.81 104 LEU A N 1
ATOM 858 C CA . LEU A 1 104 ? -3.742 -0.539 5.965 1.00 97.81 104 LEU A CA 1
ATOM 859 C C . LEU A 1 104 ? -3.203 -1.345 4.774 1.00 97.81 104 LEU A C 1
ATOM 861 O O . LEU A 1 104 ? -2.455 -0.807 3.957 1.00 97.81 104 LEU A O 1
ATOM 865 N N . SER A 1 105 ? -3.610 -2.610 4.648 1.00 97.81 105 SER A N 1
ATOM 866 C CA . SER A 1 105 ? -3.250 -3.469 3.519 1.00 97.81 105 SER A CA 1
ATOM 867 C C . SER A 1 105 ? -3.817 -2.931 2.208 1.00 97.81 105 SER A C 1
ATOM 869 O O . SER A 1 105 ? -3.094 -2.885 1.217 1.00 97.81 105 SER A O 1
ATOM 871 N N . GLU A 1 106 ? -5.075 -2.484 2.199 1.00 98.06 106 GLU A N 1
ATOM 872 C CA . GLU A 1 106 ? -5.692 -1.834 1.042 1.00 98.06 106 GLU A CA 1
ATOM 873 C C . GLU A 1 106 ? -4.887 -0.598 0.620 1.00 98.06 106 GLU A C 1
ATOM 875 O O . GLU A 1 106 ? -4.509 -0.486 -0.544 1.00 98.06 106 GLU A O 1
ATOM 880 N N . LYS A 1 107 ? -4.520 0.283 1.563 1.00 98.31 107 LYS A N 1
ATOM 881 C CA . LYS A 1 107 ? -3.691 1.468 1.263 1.00 98.31 107 LYS A CA 1
ATOM 882 C C . LYS A 1 107 ? -2.290 1.122 0.767 1.00 98.31 107 LYS A C 1
ATOM 884 O O . LYS A 1 107 ? -1.738 1.862 -0.052 1.00 98.31 107 LYS A O 1
ATOM 889 N N . GLY A 1 108 ? -1.724 0.010 1.229 1.00 98.19 108 GLY A N 1
ATOM 890 C CA . GLY A 1 108 ? -0.484 -0.544 0.692 1.00 98.19 108 GLY A CA 1
ATOM 891 C C . GLY A 1 108 ? -0.634 -1.003 -0.761 1.00 98.19 108 GLY A C 1
ATOM 892 O O . GLY A 1 108 ? 0.180 -0.624 -1.599 1.00 98.19 108 GLY A O 1
ATOM 893 N N . PHE A 1 109 ? -1.696 -1.746 -1.087 1.00 98.12 109 PHE A N 1
ATOM 894 C CA . PHE A 1 109 ? -1.956 -2.219 -2.452 1.00 98.12 109 PHE A CA 1
ATOM 895 C C . PHE A 1 109 ? -2.341 -1.098 -3.423 1.00 98.12 109 PHE A C 1
ATOM 897 O O . PHE A 1 109 ? -1.885 -1.106 -4.564 1.00 98.12 109 PHE A O 1
ATOM 904 N N . GLU A 1 110 ? -3.112 -0.100 -2.982 1.00 98.25 110 GLU A N 1
ATOM 905 C CA . GLU A 1 110 ? -3.363 1.119 -3.763 1.00 98.25 110 GLU A CA 1
ATOM 906 C C . GLU A 1 110 ? -2.040 1.779 -4.168 1.00 98.25 110 GLU A C 1
ATOM 908 O O . GLU A 1 110 ? -1.827 2.098 -5.336 1.00 98.25 110 GLU A O 1
ATOM 913 N N . PHE A 1 111 ? -1.116 1.921 -3.215 1.00 98.44 111 PHE A N 1
ATOM 914 C CA . PHE A 1 111 ? 0.188 2.512 -3.484 1.00 98.44 111 PHE A CA 1
ATOM 915 C C . PHE A 1 111 ? 1.087 1.609 -4.341 1.00 98.44 111 PHE A C 1
ATOM 917 O O . PHE A 1 111 ? 1.849 2.107 -5.166 1.00 98.44 111 PHE A O 1
ATOM 924 N N . LEU A 1 112 ? 0.977 0.287 -4.210 1.00 97.25 112 LEU A N 1
ATOM 925 C CA . LEU A 1 112 ? 1.680 -0.655 -5.079 1.00 97.25 112 LEU A CA 1
ATOM 926 C C . LEU A 1 112 ? 1.244 -0.501 -6.547 1.00 97.25 112 LEU A C 1
ATOM 928 O O . LEU A 1 112 ? 2.100 -0.470 -7.428 1.00 97.25 112 LEU A O 1
ATOM 932 N N . ASN A 1 113 ? -0.052 -0.298 -6.800 1.00 98.00 113 ASN A N 1
ATOM 933 C CA . ASN A 1 113 ? -0.568 0.012 -8.138 1.00 98.00 113 ASN A CA 1
ATOM 934 C C . ASN A 1 113 ? -0.061 1.376 -8.647 1.00 98.00 113 ASN A C 1
ATOM 936 O O . ASN A 1 113 ? 0.196 1.551 -9.837 1.00 98.00 113 ASN A O 1
ATOM 940 N N . GLU A 1 114 ? 0.099 2.375 -7.772 1.00 98.31 114 GLU A N 1
ATOM 941 C CA . GLU A 1 114 ? 0.734 3.647 -8.152 1.00 98.31 114 GLU A CA 1
ATOM 942 C C . GLU A 1 114 ? 2.195 3.433 -8.591 1.00 98.31 114 GLU A C 1
ATOM 944 O O . GLU A 1 114 ? 2.616 3.987 -9.608 1.00 98.31 114 GLU A O 1
ATOM 949 N N . LEU A 1 115 ? 2.957 2.602 -7.868 1.00 97.81 115 LEU A N 1
ATOM 950 C CA . LEU A 1 115 ? 4.333 2.249 -8.233 1.00 97.81 115 LEU A CA 1
ATOM 951 C C . LEU A 1 115 ? 4.407 1.497 -9.567 1.00 97.81 115 LEU A C 1
ATOM 953 O O . LEU A 1 115 ? 5.309 1.775 -10.357 1.00 97.81 115 LEU A O 1
ATOM 957 N N . GLU A 1 116 ? 3.460 0.596 -9.832 1.00 97.94 116 GLU A N 1
ATOM 958 C CA . GLU A 1 116 ? 3.343 -0.105 -11.113 1.00 97.94 116 GLU A CA 1
ATOM 959 C C . GLU A 1 116 ? 3.187 0.880 -12.273 1.00 97.94 116 GLU A C 1
ATOM 961 O O . GLU A 1 116 ? 3.941 0.824 -13.244 1.00 97.94 116 GLU A O 1
ATOM 966 N N . ASN A 1 117 ? 2.256 1.828 -12.151 1.00 98.00 117 ASN A N 1
ATOM 967 C CA . ASN A 1 117 ? 2.028 2.837 -13.184 1.00 98.00 117 ASN A CA 1
ATOM 968 C C . ASN A 1 117 ? 3.292 3.669 -13.449 1.00 98.00 117 ASN A C 1
ATOM 970 O O . ASN A 1 117 ? 3.689 3.838 -14.599 1.00 98.00 117 ASN A O 1
ATOM 974 N N . ILE A 1 118 ? 3.972 4.121 -12.388 1.00 97.00 118 ILE A N 1
ATOM 975 C CA . ILE A 1 118 ? 5.226 4.882 -12.505 1.00 97.00 118 ILE A CA 1
ATOM 976 C C . ILE A 1 118 ? 6.315 4.057 -13.206 1.00 97.00 118 ILE A C 1
ATOM 978 O O . ILE A 1 118 ? 7.065 4.581 -14.031 1.00 97.00 118 ILE A O 1
ATOM 982 N N . PHE A 1 119 ? 6.427 2.773 -12.869 1.00 96.75 119 PHE A N 1
ATOM 983 C CA . PHE A 1 119 ? 7.395 1.876 -13.489 1.00 96.75 119 PHE A CA 1
ATOM 984 C C . PHE A 1 119 ? 7.095 1.656 -14.977 1.00 96.75 119 PHE A C 1
ATOM 986 O O . PHE A 1 119 ? 7.999 1.757 -15.808 1.00 96.75 119 PHE A O 1
ATOM 993 N N . ASN A 1 120 ? 5.831 1.419 -15.325 1.00 96.00 120 ASN A N 1
ATOM 994 C CA . ASN A 1 120 ? 5.404 1.217 -16.706 1.00 96.00 120 ASN A CA 1
ATOM 995 C C . ASN A 1 120 ? 5.650 2.469 -17.562 1.00 96.00 120 ASN A C 1
ATOM 997 O O . ASN A 1 120 ? 6.226 2.360 -18.647 1.00 96.00 120 ASN A O 1
ATOM 1001 N N . ASP A 1 121 ? 5.327 3.658 -17.043 1.00 96.56 121 ASP A N 1
ATOM 1002 C CA . ASP A 1 121 ? 5.628 4.936 -17.700 1.00 96.56 121 ASP A CA 1
ATOM 1003 C C . ASP A 1 121 ? 7.137 5.089 -17.964 1.00 96.56 121 ASP A C 1
ATOM 1005 O O . ASP A 1 1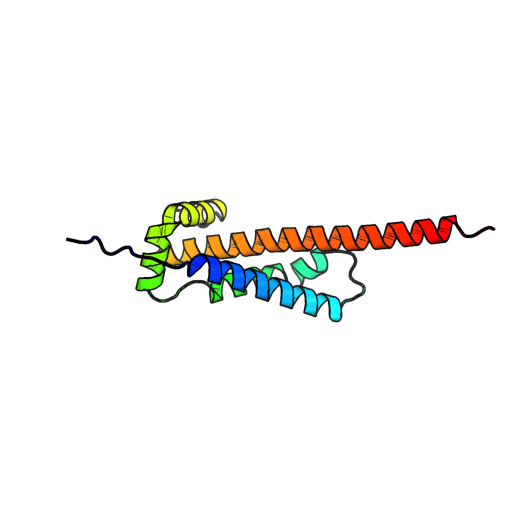21 ? 7.558 5.461 -19.064 1.00 96.56 121 ASP A O 1
ATOM 1009 N N . TYR A 1 122 ? 7.973 4.737 -16.981 1.00 93.81 122 TYR A N 1
ATOM 1010 C CA . TYR A 1 122 ? 9.430 4.773 -17.116 1.00 93.81 122 TYR A CA 1
ATOM 1011 C C . TYR A 1 122 ? 9.945 3.843 -18.229 1.00 93.81 122 TYR A C 1
ATOM 1013 O O . TYR A 1 122 ? 10.793 4.249 -19.034 1.00 93.81 122 TYR A O 1
ATOM 1021 N N . ILE A 1 123 ? 9.428 2.612 -18.310 1.00 93.94 123 ILE A N 1
ATOM 1022 C CA . ILE A 1 123 ? 9.790 1.652 -19.363 1.00 93.94 123 ILE A CA 1
ATOM 1023 C C . ILE A 1 123 ? 9.357 2.166 -20.741 1.00 93.94 123 ILE A C 1
ATOM 1025 O O . ILE A 1 123 ? 10.156 2.152 -21.684 1.00 93.94 123 ILE A O 1
ATOM 1029 N N . GLU A 1 124 ? 8.129 2.673 -20.868 1.00 94.38 124 GLU A N 1
ATOM 1030 C CA . GLU A 1 124 ? 7.630 3.231 -22.125 1.00 94.38 124 GLU A CA 1
ATOM 1031 C C . GLU A 1 124 ? 8.481 4.399 -22.633 1.00 94.38 124 GLU A C 1
ATOM 1033 O O . GLU A 1 124 ? 8.792 4.473 -23.826 1.00 94.38 124 GLU A O 1
ATOM 1038 N N . GLU A 1 125 ? 8.860 5.325 -21.751 1.00 94.88 125 GLU A N 1
ATOM 1039 C CA . GLU A 1 125 ? 9.731 6.445 -22.107 1.00 94.88 125 GLU A CA 1
ATOM 1040 C C . GLU A 1 125 ? 11.106 5.976 -22.593 1.00 94.88 125 GLU A C 1
ATOM 1042 O O . GLU A 1 125 ? 11.660 6.553 -23.534 1.00 94.88 125 GLU A O 1
ATOM 1047 N N . GLY A 1 126 ? 11.661 4.932 -21.971 1.00 91.19 126 GLY A N 1
ATOM 1048 C CA . GLY A 1 126 ? 12.908 4.308 -22.409 1.00 91.19 126 GLY A CA 1
ATOM 1049 C C . GLY A 1 126 ? 12.798 3.737 -23.824 1.00 91.19 126 GLY A C 1
ATOM 1050 O O . GLY A 1 126 ? 13.646 4.016 -24.672 1.00 91.19 126 GLY A O 1
ATOM 1051 N N . ILE A 1 127 ? 11.721 3.000 -24.105 1.00 91.25 127 ILE A N 1
ATOM 1052 C CA . ILE A 1 127 ? 11.464 2.405 -25.425 1.00 91.25 127 ILE A CA 1
ATOM 1053 C C . ILE A 1 127 ? 11.295 3.488 -26.498 1.00 91.25 127 ILE A C 1
ATOM 1055 O O . ILE A 1 127 ? 11.901 3.384 -27.566 1.00 91.25 127 ILE A O 1
ATOM 1059 N N . LYS A 1 128 ? 10.517 4.544 -26.218 1.00 94.25 128 LYS A N 1
ATOM 1060 C CA . LYS A 1 128 ? 10.299 5.666 -27.152 1.00 94.25 128 LYS A CA 1
ATOM 1061 C C . LYS A 1 128 ? 11.626 6.306 -27.575 1.00 94.25 128 LYS A C 1
ATOM 1063 O O . LYS A 1 128 ? 11.861 6.467 -28.769 1.00 94.25 128 LYS A O 1
ATOM 1068 N N . LYS A 1 129 ? 12.529 6.568 -26.622 1.00 93.94 129 LYS A N 1
ATOM 1069 C CA . LYS A 1 129 ? 13.867 7.127 -26.903 1.00 93.94 129 LYS A CA 1
ATOM 1070 C C . LYS A 1 129 ? 14.701 6.220 -27.811 1.00 93.94 129 LYS A C 1
ATOM 1072 O O . LYS A 1 129 ? 15.312 6.701 -28.758 1.00 93.94 129 LYS A O 1
ATOM 1077 N N . VAL A 1 130 ? 14.697 4.910 -27.560 1.00 93.94 130 VAL A N 1
ATOM 1078 C CA . VAL A 1 130 ? 15.437 3.945 -28.393 1.00 93.94 130 VAL A CA 1
ATOM 1079 C C . VAL A 1 130 ? 14.895 3.910 -29.826 1.00 93.94 130 VAL A C 1
ATOM 1081 O O . VAL A 1 130 ? 15.678 3.867 -30.773 1.00 93.94 130 VAL A O 1
ATOM 1084 N N . ILE A 1 131 ? 13.5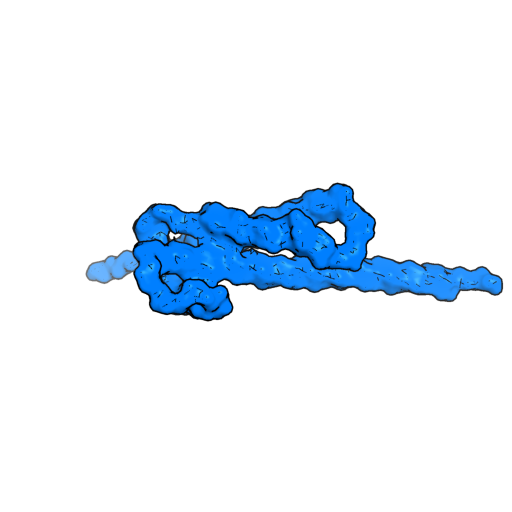71 3.953 -30.008 1.00 93.88 131 ILE A N 1
ATOM 1085 C CA . ILE A 1 131 ? 12.954 3.999 -31.343 1.00 93.88 131 ILE A CA 1
ATOM 1086 C C . ILE A 1 131 ? 13.385 5.266 -32.092 1.00 93.88 131 ILE A C 1
ATOM 1088 O O . ILE A 1 131 ? 13.835 5.164 -33.232 1.00 93.88 131 ILE A O 1
ATOM 1092 N N . GLU A 1 132 ? 13.319 6.433 -31.446 1.00 94.00 132 GLU A N 1
ATOM 1093 C CA . GLU A 1 132 ? 13.759 7.703 -32.038 1.00 94.00 132 GLU A CA 1
ATOM 1094 C C . GLU A 1 132 ? 15.238 7.659 -32.457 1.00 94.00 132 GLU A C 1
ATOM 1096 O O . GLU A 1 132 ? 15.601 8.138 -33.532 1.00 94.00 132 GLU A O 1
ATOM 1101 N N . GLU A 1 133 ? 16.113 7.062 -31.646 1.00 94.69 133 GLU A N 1
ATOM 1102 C CA . GLU A 1 133 ? 17.527 6.894 -31.996 1.00 94.69 133 GLU A CA 1
ATOM 1103 C C . GLU A 1 133 ? 17.716 6.007 -33.232 1.00 94.69 133 GLU A C 1
ATOM 1105 O O . GLU A 1 133 ? 18.510 6.354 -34.108 1.00 94.69 133 GLU A O 1
ATOM 1110 N N . ILE A 1 134 ? 16.967 4.903 -33.338 1.00 95.06 134 ILE A N 1
ATOM 1111 C CA . ILE A 1 134 ? 17.015 3.988 -34.488 1.00 95.06 134 ILE A CA 1
ATOM 1112 C C . ILE A 1 134 ? 16.529 4.680 -35.766 1.00 95.06 134 ILE A C 1
ATOM 1114 O O . ILE A 1 134 ? 17.173 4.551 -36.807 1.00 95.06 134 ILE A O 1
ATOM 1118 N N . GLU A 1 135 ? 15.424 5.427 -35.707 1.00 94.00 135 GLU A N 1
ATOM 1119 C CA . GLU A 1 135 ? 14.861 6.140 -36.865 1.00 94.00 135 GLU A CA 1
ATOM 1120 C C . GLU A 1 135 ? 15.807 7.214 -37.423 1.00 94.00 135 GLU A C 1
ATOM 1122 O O . GLU A 1 135 ? 15.776 7.516 -38.617 1.00 94.00 135 GLU A O 1
ATOM 1127 N N . ASN A 1 136 ? 16.689 7.759 -36.582 1.00 91.38 136 ASN A N 1
ATOM 1128 C CA . ASN A 1 136 ? 17.691 8.749 -36.974 1.00 91.38 136 ASN A CA 1
ATOM 1129 C C . ASN A 1 136 ? 18.978 8.137 -37.568 1.00 91.38 136 ASN A C 1
ATOM 1131 O O . ASN A 1 136 ? 19.870 8.879 -38.000 1.00 91.38 136 ASN A O 1
ATOM 1135 N N . ILE A 1 137 ? 19.103 6.805 -37.624 1.00 94.12 137 ILE A N 1
ATOM 1136 C CA . ILE A 1 137 ? 20.223 6.133 -38.293 1.00 94.12 137 ILE A CA 1
ATOM 1137 C C . ILE A 1 137 ? 19.995 6.189 -39.812 1.00 94.12 137 ILE A C 1
ATOM 1139 O O . ILE A 1 137 ? 19.225 5.414 -40.374 1.00 94.12 137 ILE A O 1
ATOM 1143 N N . ASN A 1 138 ? 20.698 7.096 -40.499 1.00 72.75 138 ASN A N 1
ATOM 1144 C CA . ASN A 1 138 ? 20.760 7.096 -41.964 1.00 72.75 138 ASN A CA 1
ATOM 1145 C C . ASN A 1 138 ? 21.509 5.842 -42.455 1.00 72.75 138 ASN A C 1
ATOM 1147 O O . ASN A 1 138 ? 22.703 5.698 -42.176 1.00 72.75 138 ASN A O 1
ATOM 1151 N N . LEU A 1 139 ? 20.808 4.963 -43.180 1.00 62.22 139 LEU A N 1
ATOM 1152 C CA . LEU A 1 139 ? 21.375 3.816 -43.905 1.00 62.22 139 LEU A CA 1
ATOM 1153 C C . LEU A 1 139 ? 22.016 4.232 -45.235 1.00 62.22 139 LEU A C 1
ATOM 1155 O O . LEU A 1 139 ? 21.412 5.065 -45.952 1.00 62.22 139 LEU A O 1
#

Mean predicted aligned error: 5.96 Å

Radius of gyration: 20.66 Å; Cα contacts (8 Å, |Δi|>4): 89; chains: 1; bounding box: 40×39×75 Å

Secondary structure (DSSP, 8-state):
-PPPP-----HHHHHHHHHHHHHHHHHHHHHHH-TT---HHHHIIIIIHHHHHHHHHHHS--SHHHHHHHHHHHHHHHHHHHHHHT--SS-STTHHHHHHHHHHHHHHHHHHHHHHHHHHHHHHHHHHHHHHHHHT---

Sequence (139 aa):
MIKRQIEIEDDLQDRIKDVKYELKENFIEYLKKNADITDFDIYYQAQGCDIVHELADSSTPIYNNNIDGLYYLYGDEFEEAYNMAGFGCGDENNHKQVTIYCYLSEKGFEFLNELENIFNDYIEEGIKKVIEEIENINL

Foldseek 3Di:
DPDDDDDPPDLPVVLLVQLLVVLVVVVVVVCVVCVPDLALVVVCVVPLLVSLLVSLLVSQDPDPVVLVVCCVPCVVVLVVLVVVVVPDDQPDPCSSSVSSSSNSSVSSVVSSVVVRVVSNVVSVVVVVVVVVVVVPDDD